Protein AF-A0A7J8UAB7-F1 (afdb_monomer)

Sequence (161 aa):
MHGFYFKCTNCFAEMTTKTDPQNKNYVVESGATRNFEPWRAEAEEVERERNRRKSQGMGDAMKSLENRTLDSKREIDILAALDEMKSRKSRHATVSVDSMLDALQRTAAEKAAMFLTLMSSLMQKPKEFVPRISDDVFIYNEDLTCLSNGLNRRKVSEESS

Radius of gyration: 46.46 Å; Cα contacts (8 Å, |Δi|>4): 61; chains: 1; bounding box: 119×45×90 Å

Solvent-accessible surface area (backbone atoms only — not comparable to full-atom values): 10270 Å² total; per-residue (Å²): 128,57,75,49,80,48,63,42,93,86,79,63,48,64,26,34,36,33,51,37,83,89,75,76,41,76,46,72,79,40,76,68,79,81,82,88,54,71,70,57,58,50,51,52,50,51,52,52,53,51,50,52,56,50,57,78,30,66,88,37,73,64,58,47,51,50,52,52,52,53,51,52,48,53,53,50,53,51,51,52,52,51,49,50,53,49,52,52,50,58,70,46,67,84,56,52,73,67,59,55,50,51,53,52,52,50,55,51,52,51,52,51,52,52,50,52,53,51,53,56,58,64,67,66,58,77,75,81,81,77,78,81,82,78,94,82,73,85,88,79,81,93,78,95,82,85,79,85,87,80,91,77,89,80,80,90,79,82,87,85,135

Nearest PDB structures (foldseek):
  6j6q-assembly1_F  TM=4.223E-01  e=1.397E-02  Saccharomyces cerevisiae S288C

Secondary structure (DSSP, 8-state):
--EEEEE-TTT--EEEEEEETTTTEEEEEES--PPP-HHHHHHHHHHHHHHHHHHHTTT-HHHHHHHHHHHHHHHHHHHHHHHHHHHHHHHGGGS-HHHHHHHHHHHHHHHHHHHHHHHHHHHTSPP---PPPPS--------------------------

Mean predicted aligned error: 17.26 Å

Foldseek 3Di:
DDKDWDADPPPRDIWIWDQDPVVRDIDTDDDDDDDDDVVVVVVVVVVVVVVVQVVVCVPPPVSVVVVVVVVVVVVVVVVVVVVVVVVVCVVCVVPDPVNVVVVVVVVVVVVVVVVVVVVVVVVPPDDP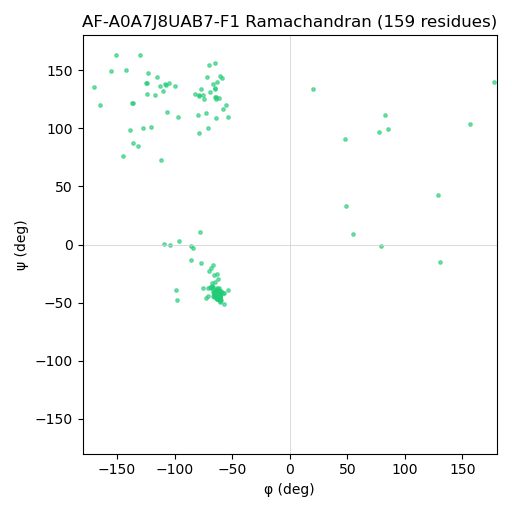DDDDDDPDDDDDDDDDDDDDDDDDDDDDDDDDD

Structure (mmCIF, N/CA/C/O backbone):
data_AF-A0A7J8UAB7-F1
#
_entry.id   AF-A0A7J8UAB7-F1
#
loop_
_atom_site.group_PDB
_atom_site.id
_atom_site.type_symbol
_atom_site.label_atom_id
_atom_site.label_alt_id
_atom_site.label_comp_id
_atom_site.label_asym_id
_atom_site.label_entity_id
_atom_site.label_seq_id
_atom_site.pdbx_PDB_ins_code
_atom_site.Cartn_x
_atom_site.Cartn_y
_atom_site.Cartn_z
_atom_site.occupancy
_atom_site.B_iso_or_equiv
_atom_site.auth_seq_id
_atom_site.auth_comp_id
_atom_site.auth_asym_id
_atom_site.auth_atom_id
_atom_site.pdbx_PDB_model_num
ATOM 1 N N . MET A 1 1 ? -23.526 -0.591 30.036 1.00 74.88 1 MET A N 1
ATOM 2 C CA . MET A 1 1 ? -23.217 -1.602 29.001 1.00 74.88 1 MET A CA 1
ATOM 3 C C . MET A 1 1 ? -24.535 -2.256 28.633 1.00 74.88 1 MET A C 1
ATOM 5 O O . MET A 1 1 ? -25.230 -2.683 29.544 1.00 74.88 1 MET A O 1
ATOM 9 N N . HIS A 1 2 ? -24.924 -2.235 27.360 1.00 86.12 2 HIS A N 1
ATOM 10 C CA . HIS A 1 2 ? -26.225 -2.744 26.912 1.00 86.12 2 HIS A CA 1
ATOM 11 C C . HIS A 1 2 ? -26.031 -4.065 26.164 1.00 86.12 2 HIS A C 1
ATOM 13 O O . HIS A 1 2 ? -25.076 -4.194 25.393 1.00 86.12 2 HIS A O 1
ATOM 19 N N . GLY A 1 3 ? -26.902 -5.036 26.446 1.00 90.50 3 GLY A N 1
ATOM 20 C CA . GLY A 1 3 ? -26.927 -6.349 25.805 1.00 90.50 3 GLY A CA 1
ATOM 21 C C . GLY A 1 3 ? -28.128 -6.477 24.874 1.00 90.50 3 GLY A C 1
ATOM 22 O O . GLY A 1 3 ? -29.223 -6.035 25.221 1.00 90.50 3 GLY A O 1
ATOM 23 N N . PHE A 1 4 ? -27.911 -7.070 23.707 1.00 92.69 4 PHE A N 1
ATOM 24 C CA . PHE A 1 4 ? -28.935 -7.360 22.712 1.00 92.69 4 PHE A CA 1
ATOM 25 C C . PHE A 1 4 ? -29.108 -8.866 22.592 1.00 92.69 4 PHE A C 1
ATOM 27 O O . PHE A 1 4 ? -28.124 -9.602 22.513 1.00 92.69 4 PHE A O 1
ATOM 34 N N . TYR A 1 5 ? -30.366 -9.292 22.537 1.00 93.88 5 TYR A N 1
ATOM 35 C CA . TYR A 1 5 ? -30.764 -10.687 22.409 1.00 93.88 5 TYR A CA 1
ATOM 36 C C . TYR A 1 5 ? -31.504 -10.867 21.093 1.00 93.88 5 TYR A C 1
ATOM 38 O O . TYR A 1 5 ? -32.423 -10.109 20.771 1.00 93.88 5 TYR A O 1
ATOM 46 N N . PHE A 1 6 ? -31.082 -11.850 20.312 1.00 92.94 6 PHE A N 1
ATOM 47 C CA . PHE A 1 6 ? -31.671 -12.162 19.020 1.00 92.94 6 PHE A CA 1
ATOM 48 C C . PHE A 1 6 ? -31.690 -13.676 18.830 1.00 92.94 6 PHE A C 1
ATOM 50 O O . PHE A 1 6 ? -30.877 -14.403 19.393 1.00 92.94 6 PHE A O 1
ATOM 57 N N . LYS A 1 7 ? -32.672 -14.170 18.074 1.00 95.06 7 LYS A N 1
ATOM 58 C CA . LYS A 1 7 ? -32.839 -15.604 17.814 1.00 95.06 7 LYS A CA 1
ATOM 59 C C . LYS A 1 7 ? -32.379 -15.927 16.402 1.00 95.06 7 LYS A C 1
ATOM 61 O O . LYS A 1 7 ? -32.669 -15.177 15.470 1.00 95.06 7 LYS A O 1
ATOM 66 N N . CYS A 1 8 ? -31.686 -17.050 16.233 1.00 94.31 8 CYS A N 1
ATOM 67 C CA . CYS A 1 8 ? -31.344 -17.553 14.907 1.00 94.31 8 CYS A CA 1
ATOM 68 C C . CYS A 1 8 ? -32.619 -17.937 14.148 1.00 94.31 8 CYS A C 1
ATOM 70 O O . CYS A 1 8 ? -33.466 -18.648 14.684 1.00 94.31 8 CYS A O 1
ATOM 72 N N . THR A 1 9 ? -32.732 -17.535 12.885 1.00 95.00 9 THR A N 1
ATOM 73 C CA . THR A 1 9 ? -33.873 -17.895 12.030 1.00 95.00 9 THR A CA 1
ATOM 74 C C . THR A 1 9 ? -33.916 -19.381 11.670 1.00 95.00 9 THR A C 1
ATOM 76 O O . THR A 1 9 ? -34.978 -19.874 11.310 1.00 95.00 9 THR A O 1
ATOM 79 N N . ASN A 1 10 ? -32.789 -20.096 11.773 1.00 95.06 10 ASN A N 1
ATOM 80 C CA . ASN A 1 10 ? -32.681 -21.501 11.371 1.00 95.06 10 ASN A CA 1
ATOM 81 C C . ASN A 1 10 ? -32.811 -22.482 12.549 1.00 95.06 10 ASN A C 1
ATOM 83 O O . ASN A 1 10 ? -33.556 -23.450 12.470 1.00 95.06 10 ASN A O 1
ATOM 87 N N . CYS A 1 11 ? -32.093 -22.242 13.653 1.00 93.69 11 CYS A N 1
ATOM 88 C CA . CYS A 1 11 ? -32.069 -23.151 14.809 1.00 93.69 11 CYS A CA 1
ATOM 89 C C . CYS A 1 11 ? -32.786 -22.612 16.055 1.00 93.69 11 CYS A C 1
ATOM 91 O O . CYS A 1 11 ? -32.781 -23.283 17.083 1.00 93.69 11 CYS A O 1
ATOM 93 N N . PHE A 1 12 ? -33.363 -21.403 15.999 1.00 92.25 12 PHE A N 1
ATOM 94 C CA . PHE A 1 12 ? -34.023 -20.715 17.123 1.00 92.25 12 PHE A CA 1
ATOM 95 C C . PHE A 1 12 ? -33.171 -20.535 18.389 1.00 92.25 12 PHE A C 1
ATOM 97 O O . PHE A 1 12 ? -33.684 -20.081 19.413 1.00 92.25 12 PHE A O 1
ATOM 104 N N . ALA A 1 13 ? -31.871 -20.830 18.314 1.00 94.69 13 ALA A N 1
ATOM 105 C CA . ALA A 1 13 ? -30.929 -20.582 19.388 1.00 94.69 13 ALA A CA 1
ATOM 106 C C . ALA A 1 13 ? -30.827 -19.079 19.663 1.00 94.69 13 ALA A C 1
ATOM 108 O O . ALA A 1 13 ? -30.831 -18.258 18.737 1.00 94.69 13 ALA A O 1
ATOM 109 N N . GLU A 1 14 ? -30.742 -18.734 20.943 1.00 94.06 14 GLU A N 1
ATOM 110 C CA . GLU A 1 14 ? -30.496 -17.371 21.385 1.00 94.06 14 GLU A CA 1
ATOM 111 C C . GLU A 1 14 ? -29.020 -17.025 21.201 1.00 94.06 14 GLU A C 1
ATOM 113 O O . GLU A 1 14 ? -28.124 -17.802 21.542 1.00 94.06 14 GLU A O 1
ATOM 118 N N . MET A 1 15 ? -28.778 -15.849 20.640 1.00 94.31 15 MET A N 1
ATOM 119 C CA . MET A 1 15 ? -27.457 -15.263 20.521 1.00 94.31 15 MET A CA 1
ATOM 120 C C . MET A 1 15 ? -27.461 -13.872 21.147 1.00 94.31 15 MET A C 1
ATOM 122 O O . MET A 1 15 ? -28.417 -13.102 21.005 1.00 94.31 15 MET A O 1
ATOM 126 N N . THR A 1 16 ? -26.375 -13.581 21.859 1.00 94.56 16 THR A N 1
ATOM 127 C CA . THR A 1 16 ? -26.258 -12.400 22.715 1.00 94.56 16 THR A CA 1
ATOM 128 C C . THR A 1 16 ? -25.038 -11.594 22.310 1.00 94.56 16 THR A C 1
ATOM 130 O O . THR A 1 16 ? -23.930 -12.132 22.206 1.00 94.56 16 THR A O 1
ATOM 133 N N . THR A 1 17 ? -25.223 -10.292 22.103 1.00 94.06 17 THR A N 1
ATOM 134 C CA . THR A 1 17 ? -24.126 -9.341 21.879 1.00 94.06 17 THR A CA 1
ATOM 135 C C . THR A 1 17 ? -24.163 -8.220 22.898 1.00 94.06 17 THR A C 1
ATOM 137 O O . THR A 1 17 ? -25.227 -7.793 23.341 1.00 94.06 17 THR A O 1
ATOM 140 N N . LYS A 1 18 ? -22.989 -7.704 23.256 1.00 94.50 18 LYS A N 1
ATOM 141 C CA . LYS A 1 18 ? -22.842 -6.508 24.086 1.00 94.50 18 LYS A CA 1
ATOM 142 C C . LYS A 1 18 ? -22.178 -5.387 23.306 1.00 94.50 18 LYS A C 1
ATOM 144 O O . LYS A 1 18 ? -21.277 -5.625 22.504 1.00 94.50 18 LYS A O 1
ATOM 149 N N . THR A 1 19 ? -22.599 -4.153 23.563 1.00 94.06 19 THR A N 1
ATOM 150 C CA . THR A 1 19 ? -21.899 -2.966 23.057 1.00 94.06 19 THR A CA 1
ATOM 151 C C . THR A 1 19 ? -20.669 -2.674 23.908 1.00 94.06 19 THR A C 1
ATOM 153 O O . THR A 1 19 ? -20.785 -2.522 25.128 1.00 94.06 19 THR A O 1
ATOM 156 N N . ASP A 1 20 ? -19.520 -2.525 23.257 1.00 90.88 20 ASP A N 1
ATOM 157 C CA . ASP A 1 20 ? -18.289 -2.014 23.851 1.00 90.88 20 ASP A CA 1
ATOM 158 C C . ASP A 1 20 ? -18.134 -0.508 23.536 1.00 90.88 20 ASP A C 1
ATOM 160 O O . ASP A 1 20 ? -17.884 -0.141 22.381 1.00 90.88 20 ASP A O 1
ATOM 164 N N . PRO A 1 21 ? -18.278 0.387 24.537 1.00 90.94 21 PRO A N 1
ATOM 165 C CA . PRO A 1 21 ? -18.135 1.827 24.337 1.00 90.94 21 PRO A CA 1
ATOM 166 C C . PRO A 1 21 ? -16.692 2.264 24.047 1.00 90.94 21 PRO A C 1
ATOM 168 O O . PRO A 1 21 ? -16.508 3.321 23.447 1.00 90.94 21 PRO A O 1
ATOM 171 N N . GLN A 1 22 ? -15.678 1.482 24.438 1.00 89.25 22 GLN A N 1
ATOM 172 C CA . GLN A 1 22 ? -14.270 1.818 24.193 1.00 89.25 22 GLN A CA 1
ATOM 173 C C . GLN A 1 22 ? -13.914 1.632 22.717 1.00 89.25 22 GLN A C 1
ATOM 175 O O . GLN A 1 22 ? -13.321 2.510 22.095 1.00 89.25 22 GLN A O 1
ATOM 180 N N . ASN A 1 23 ? -14.332 0.506 22.138 1.00 84.31 23 ASN A N 1
ATOM 181 C CA . ASN A 1 23 ? -14.001 0.139 20.762 1.00 84.31 23 ASN A CA 1
ATOM 182 C C . ASN A 1 23 ? -15.104 0.514 19.748 1.00 84.31 23 ASN A C 1
ATOM 184 O O . ASN A 1 23 ? -14.999 0.184 18.570 1.00 84.31 23 ASN A O 1
ATOM 188 N N . LYS A 1 24 ? -16.190 1.171 20.192 1.00 88.88 24 LYS A N 1
ATOM 189 C CA . LYS A 1 24 ? -17.371 1.510 19.364 1.00 88.88 24 LYS A CA 1
ATOM 190 C C . LYS A 1 24 ? -17.891 0.309 18.552 1.00 88.88 24 LYS A C 1
ATOM 192 O O . LYS A 1 24 ? -18.360 0.463 17.428 1.00 88.88 24 LYS A O 1
ATOM 197 N N . ASN A 1 25 ? -17.772 -0.891 19.117 1.00 89.31 25 ASN A N 1
ATOM 198 C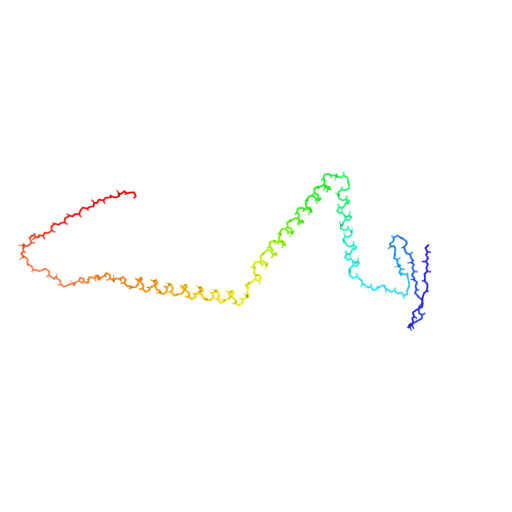 CA . ASN A 1 25 ? -18.013 -2.166 18.445 1.00 89.31 25 ASN A CA 1
ATOM 199 C C . ASN A 1 25 ? -18.947 -3.047 19.284 1.00 89.31 25 ASN A C 1
ATOM 201 O O . ASN A 1 25 ? -19.128 -2.822 20.479 1.00 89.31 25 ASN A O 1
ATOM 205 N N . TYR A 1 26 ? -19.531 -4.070 18.658 1.00 91.00 26 TYR A N 1
ATOM 206 C CA . TYR A 1 26 ? -20.283 -5.111 19.359 1.00 91.00 26 TYR A CA 1
ATOM 207 C C . TYR A 1 26 ? -19.419 -6.358 19.542 1.00 91.00 26 TYR A C 1
ATOM 209 O O . TYR A 1 26 ? -18.728 -6.791 18.614 1.00 91.00 26 TYR A O 1
ATOM 217 N N . VAL A 1 27 ? -19.481 -6.940 20.735 1.00 91.38 27 VAL A N 1
ATOM 218 C CA . VAL A 1 27 ? -18.805 -8.187 21.095 1.00 91.38 27 VAL A CA 1
ATOM 219 C C . VAL A 1 27 ? -19.862 -9.268 21.277 1.00 91.38 27 VAL A C 1
ATOM 221 O O . VAL A 1 27 ? -20.882 -9.043 21.927 1.00 91.38 27 VAL A O 1
ATOM 224 N N . VAL A 1 28 ? -19.641 -10.429 20.665 1.00 92.44 28 VAL A N 1
ATOM 225 C CA . VAL A 1 28 ? -20.527 -11.592 20.793 1.00 92.44 28 VAL A CA 1
ATOM 226 C C . VAL A 1 28 ? -20.182 -12.336 22.080 1.00 92.44 28 VAL A C 1
ATOM 228 O O . VAL A 1 28 ? -19.015 -12.642 22.304 1.00 92.44 28 VAL A O 1
ATOM 231 N N . GLU A 1 29 ? -21.185 -12.633 22.906 1.00 91.31 29 GLU A N 1
ATOM 232 C CA . GLU A 1 29 ? -21.003 -13.394 24.150 1.00 91.31 29 GLU A CA 1
ATOM 233 C C . GLU A 1 29 ? -21.366 -14.867 24.003 1.00 91.31 29 GLU A C 1
ATOM 235 O O . GLU A 1 29 ? -20.724 -15.731 24.595 1.00 91.31 29 GLU A O 1
ATOM 240 N N . SER A 1 30 ? -22.437 -15.173 23.267 1.00 90.94 30 SER A N 1
ATOM 241 C CA . SER A 1 30 ? -22.985 -16.529 23.179 1.00 90.94 30 SER A CA 1
ATOM 242 C C . SER A 1 30 ? -23.755 -16.738 21.878 1.00 90.94 30 SER A C 1
ATOM 244 O O . SER A 1 30 ? -24.344 -15.800 21.342 1.00 90.94 30 SER A O 1
ATOM 246 N N . GLY A 1 31 ? -23.752 -17.977 21.379 1.00 90.50 31 GLY A N 1
ATOM 247 C CA . GLY A 1 31 ? -24.639 -18.432 20.300 1.00 90.50 31 GLY A CA 1
ATOM 248 C C . GLY A 1 31 ? -24.237 -18.045 18.872 1.00 90.50 31 GLY A C 1
ATOM 249 O O . GLY A 1 31 ? -24.917 -18.448 17.933 1.00 90.50 31 GLY A O 1
ATOM 250 N N . ALA A 1 32 ? -23.143 -17.301 18.679 1.00 90.88 32 ALA A N 1
ATOM 251 C CA . ALA A 1 32 ? -22.638 -16.954 17.353 1.00 90.88 32 ALA A CA 1
ATOM 252 C C . ALA A 1 32 ? -21.114 -16.759 17.340 1.00 90.88 32 ALA A C 1
ATOM 254 O O . ALA A 1 32 ? -20.475 -16.539 18.369 1.00 90.88 32 ALA A O 1
ATOM 255 N N . THR A 1 33 ? -20.531 -16.796 16.145 1.00 91.75 33 THR A N 1
ATOM 256 C CA . THR A 1 33 ? -19.138 -16.415 15.896 1.00 91.75 33 THR A CA 1
ATOM 257 C C . THR A 1 33 ? -19.126 -15.330 14.832 1.00 91.75 33 THR A C 1
ATOM 259 O O . THR A 1 33 ? -19.895 -15.381 13.872 1.00 91.75 33 THR A O 1
ATOM 262 N N . ARG A 1 34 ? -18.277 -14.316 15.006 1.00 89.94 34 ARG A N 1
ATOM 263 C CA . ARG A 1 34 ? -18.124 -13.258 14.005 1.00 89.94 34 ARG A CA 1
ATOM 264 C C . ARG A 1 34 ? -17.382 -13.807 12.788 1.00 89.94 34 ARG A C 1
ATOM 266 O O . ARG A 1 34 ? -16.453 -14.594 12.946 1.00 89.94 34 ARG A O 1
ATOM 273 N N . ASN A 1 35 ? -17.744 -13.345 11.595 1.00 90.94 35 ASN A N 1
ATOM 274 C CA . ASN A 1 35 ? -16.960 -13.643 10.403 1.00 90.94 35 ASN A CA 1
ATOM 275 C C . ASN A 1 35 ? -15.512 -13.136 10.562 1.00 90.94 35 ASN A C 1
ATOM 277 O O . ASN A 1 35 ? -15.282 -12.075 11.159 1.00 90.94 35 ASN A O 1
ATOM 281 N N . PHE A 1 36 ? -14.550 -13.896 10.037 1.00 87.75 36 PHE A N 1
ATOM 282 C CA . PHE A 1 36 ? -13.152 -13.483 10.029 1.00 87.75 36 PHE A CA 1
ATOM 283 C C . PHE A 1 36 ? -12.936 -12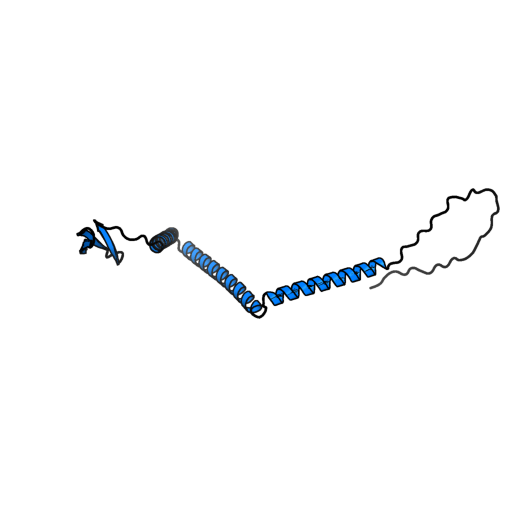.412 8.959 1.00 87.75 36 PHE A C 1
ATOM 285 O O . PHE A 1 36 ? -13.309 -12.579 7.801 1.00 87.75 36 PHE A O 1
ATOM 292 N N . GLU A 1 37 ? -12.326 -11.305 9.369 1.00 87.31 37 GLU A N 1
ATOM 293 C CA . GLU A 1 37 ? -12.059 -10.145 8.527 1.00 87.31 37 GLU A CA 1
ATOM 294 C C . GLU A 1 37 ? -10.544 -9.907 8.497 1.00 87.31 37 GLU A C 1
ATOM 296 O O . GLU A 1 37 ? -10.009 -9.358 9.467 1.00 87.31 37 GLU A O 1
ATOM 301 N N . PRO A 1 38 ? -9.841 -10.310 7.421 1.00 90.50 38 PRO A N 1
ATOM 302 C CA . PRO A 1 38 ? -8.382 -10.206 7.341 1.00 90.50 38 PRO A CA 1
ATOM 303 C C . PRO A 1 38 ? -7.850 -8.793 7.622 1.00 90.50 38 PRO A C 1
ATOM 305 O O . PRO A 1 38 ? -6.886 -8.629 8.365 1.00 90.50 38 PRO A O 1
ATOM 308 N N . TRP A 1 39 ? -8.544 -7.761 7.132 1.00 86.81 39 TRP A N 1
ATOM 309 C CA . TRP A 1 39 ? -8.177 -6.355 7.340 1.00 86.81 39 TRP A CA 1
ATOM 310 C C . TRP A 1 39 ? -8.220 -5.917 8.810 1.00 86.81 39 TRP A C 1
ATOM 312 O O . TRP A 1 39 ? -7.523 -4.979 9.189 1.00 86.81 39 TRP A O 1
ATOM 322 N N . ARG A 1 40 ? -9.021 -6.571 9.668 1.00 85.12 40 ARG A N 1
ATOM 323 C CA . ARG A 1 40 ? -9.038 -6.258 11.106 1.00 85.12 40 ARG A CA 1
ATOM 324 C C . ARG A 1 40 ? -7.821 -6.814 11.830 1.00 85.12 40 ARG A C 1
ATOM 326 O O . ARG A 1 40 ? -7.309 -6.138 12.717 1.00 85.12 40 ARG A O 1
ATOM 333 N N . ALA A 1 41 ? -7.368 -8.006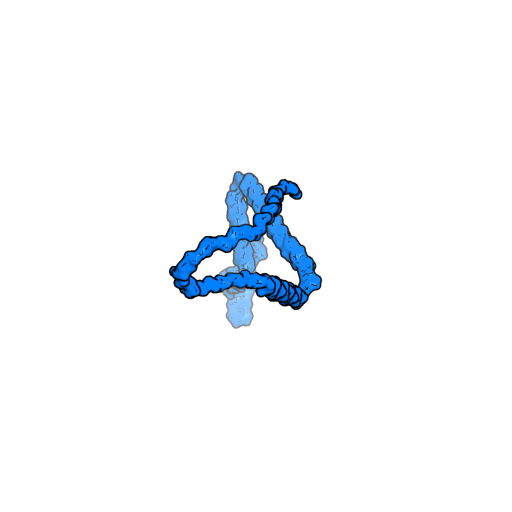 11.448 1.00 84.88 41 ALA A N 1
ATOM 334 C CA . ALA A 1 41 ? -6.139 -8.580 11.985 1.00 84.88 41 ALA A CA 1
ATOM 335 C C . ALA A 1 41 ? -4.922 -7.734 11.577 1.00 84.88 41 ALA A C 1
ATOM 337 O O . ALA A 1 41 ? -4.099 -7.395 12.425 1.00 84.88 41 ALA A O 1
ATOM 338 N N . GLU A 1 42 ? -4.869 -7.314 10.309 1.00 86.94 42 GLU A N 1
ATOM 339 C CA . GLU A 1 42 ? -3.820 -6.429 9.792 1.00 86.94 42 GLU A CA 1
ATOM 340 C C . GLU A 1 42 ? -3.814 -5.067 10.507 1.00 86.94 42 GLU A C 1
ATOM 342 O O . GLU A 1 42 ? -2.772 -4.612 10.973 1.00 86.94 42 GLU A O 1
ATOM 347 N N . ALA A 1 43 ? -4.981 -4.436 10.681 1.00 86.38 43 ALA A N 1
ATOM 348 C CA . ALA A 1 43 ? -5.082 -3.162 11.394 1.00 86.38 43 ALA A CA 1
ATOM 349 C C . ALA A 1 43 ? -4.621 -3.262 12.861 1.00 86.38 43 ALA A C 1
ATOM 351 O O . ALA A 1 43 ? -3.959 -2.352 13.365 1.00 86.38 43 ALA A O 1
ATOM 352 N N . GLU A 1 44 ? -4.946 -4.362 13.547 1.00 86.06 44 GLU A N 1
ATOM 353 C CA . GLU A 1 44 ? -4.502 -4.595 14.924 1.00 86.06 44 GLU A CA 1
ATOM 354 C C . GLU A 1 44 ? -2.980 -4.782 15.005 1.00 86.06 44 GLU A C 1
ATOM 356 O O . GLU A 1 44 ? -2.334 -4.246 15.908 1.00 86.06 44 GLU A O 1
ATOM 361 N N . GLU A 1 45 ? -2.386 -5.501 14.051 1.00 86.38 45 GLU A N 1
ATOM 362 C CA . GLU A 1 45 ? -0.937 -5.686 13.974 1.00 86.38 45 GLU A CA 1
ATOM 363 C C . GLU A 1 45 ? -0.200 -4.374 13.685 1.00 86.38 45 GLU A C 1
ATOM 365 O O . GLU A 1 45 ? 0.766 -4.046 14.381 1.00 86.38 45 GLU A O 1
ATOM 370 N N . VAL A 1 46 ? -0.698 -3.581 12.733 1.00 87.94 46 VAL A N 1
ATOM 371 C CA . VAL A 1 46 ? -0.147 -2.259 12.405 1.00 87.94 46 VAL A CA 1
ATOM 372 C C . VAL A 1 46 ? -0.203 -1.325 13.613 1.00 87.94 46 VAL A C 1
ATOM 374 O O . VAL A 1 46 ? 0.790 -0.661 13.922 1.00 87.94 46 VAL A O 1
ATOM 377 N N . GLU A 1 47 ? -1.324 -1.279 14.335 1.00 87.12 47 GLU A N 1
ATOM 378 C CA . GLU A 1 47 ? -1.445 -0.424 15.520 1.00 87.12 47 GLU A CA 1
ATOM 379 C C . GLU A 1 47 ? -0.556 -0.919 16.672 1.00 87.12 47 GLU A C 1
ATOM 381 O O . GLU A 1 47 ? 0.073 -0.110 17.363 1.00 87.12 47 GLU A O 1
ATOM 386 N N . ARG A 1 48 ? -0.421 -2.240 16.849 1.00 87.56 48 ARG A N 1
ATOM 387 C CA . ARG A 1 48 ? 0.491 -2.837 17.838 1.00 87.56 48 ARG A CA 1
ATOM 388 C C . ARG A 1 48 ? 1.945 -2.471 17.547 1.00 87.56 48 ARG A C 1
ATOM 390 O O . ARG A 1 48 ? 2.663 -2.032 18.448 1.00 87.56 48 ARG A O 1
ATOM 397 N N . GLU A 1 49 ? 2.368 -2.590 16.293 1.00 85.81 49 GLU A N 1
ATOM 398 C CA . GLU A 1 49 ? 3.711 -2.224 15.843 1.00 85.81 49 GLU A CA 1
ATOM 399 C C . GLU A 1 49 ? 3.959 -0.714 15.980 1.00 85.81 49 GLU A C 1
ATOM 401 O O . GLU A 1 49 ? 5.005 -0.283 16.477 1.00 85.81 49 GLU A O 1
ATOM 406 N N . ARG A 1 50 ? 2.967 0.109 15.627 1.00 85.19 50 ARG A N 1
ATOM 407 C CA . ARG A 1 50 ? 3.024 1.563 15.805 1.00 85.19 50 ARG A CA 1
ATOM 408 C C . ARG A 1 50 ? 3.175 1.944 17.276 1.00 85.19 50 ARG A C 1
ATOM 410 O O . ARG A 1 50 ? 4.000 2.801 17.599 1.00 85.19 50 ARG A O 1
ATOM 417 N N . ASN A 1 51 ? 2.420 1.313 18.170 1.00 85.81 51 ASN A N 1
ATOM 418 C CA . ASN A 1 51 ? 2.517 1.564 19.607 1.00 85.81 51 ASN A CA 1
ATOM 419 C C . ASN A 1 51 ? 3.845 1.086 20.191 1.00 85.81 51 ASN A C 1
ATOM 421 O O . ASN A 1 51 ? 4.412 1.793 21.022 1.00 85.81 51 ASN A O 1
ATOM 425 N N . ARG A 1 52 ? 4.400 -0.030 19.703 1.00 83.94 52 ARG A N 1
ATOM 426 C CA . ARG A 1 52 ? 5.753 -0.481 20.063 1.00 83.94 52 ARG A CA 1
ATOM 427 C C . ARG A 1 52 ? 6.821 0.536 19.655 1.00 83.94 52 ARG A C 1
ATOM 429 O O . ARG A 1 52 ? 7.710 0.838 20.446 1.00 83.94 52 ARG A O 1
ATOM 436 N N . ARG A 1 53 ? 6.736 1.104 18.447 1.00 79.44 53 ARG A N 1
ATOM 437 C CA . ARG A 1 53 ? 7.668 2.161 18.005 1.00 79.44 53 ARG A CA 1
ATOM 438 C C . ARG A 1 53 ? 7.532 3.429 18.841 1.00 79.44 53 ARG A C 1
ATOM 440 O O . ARG A 1 53 ? 8.540 3.997 19.254 1.00 79.44 53 ARG A O 1
ATOM 447 N N . LYS A 1 54 ? 6.295 3.849 19.127 1.00 78.19 54 LYS A N 1
ATOM 448 C CA . LYS A 1 54 ? 6.019 5.014 19.981 1.00 78.19 54 LYS A CA 1
ATOM 449 C C . LYS A 1 54 ? 6.553 4.813 21.399 1.00 78.19 54 LYS A C 1
ATOM 451 O O . LYS A 1 54 ? 7.217 5.708 21.905 1.00 78.19 54 LYS A O 1
ATOM 456 N N . SER A 1 55 ? 6.319 3.653 22.020 1.00 79.00 55 SER A N 1
ATOM 457 C CA . SER A 1 55 ? 6.776 3.372 23.387 1.00 79.00 55 SER A CA 1
ATOM 458 C C . SER A 1 55 ? 8.301 3.299 23.492 1.00 79.00 55 SER A C 1
ATOM 460 O O . SER A 1 55 ? 8.867 3.821 24.445 1.00 79.00 55 SER A O 1
ATOM 462 N N . GLN A 1 56 ? 8.984 2.753 22.480 1.00 71.88 56 GLN A N 1
ATOM 463 C CA . GLN A 1 56 ? 10.452 2.731 22.411 1.00 71.88 56 GLN A CA 1
ATOM 464 C C . GLN A 1 56 ? 11.097 4.116 22.241 1.00 71.88 56 GLN A C 1
ATOM 466 O O . GLN A 1 56 ? 12.308 4.242 22.445 1.00 71.88 56 GLN A O 1
ATOM 471 N N . GLY A 1 57 ? 10.328 5.123 21.821 1.00 64.31 57 GLY A N 1
ATOM 472 C CA . GLY A 1 57 ? 10.738 6.530 21.775 1.00 64.31 57 GLY A CA 1
ATOM 473 C C . GLY A 1 57 ? 10.146 7.373 22.908 1.00 64.31 57 GLY A C 1
ATOM 474 O O . GLY A 1 57 ? 10.405 8.573 22.976 1.00 64.31 57 GLY A O 1
ATOM 475 N N . MET A 1 58 ? 9.340 6.777 23.791 1.00 63.03 58 MET A N 1
ATOM 476 C CA . MET A 1 58 ? 8.655 7.497 24.858 1.00 63.03 58 MET A CA 1
ATOM 477 C C . MET A 1 58 ? 9.649 7.759 25.990 1.00 63.03 58 MET A C 1
ATOM 479 O O . MET A 1 58 ? 9.926 6.888 26.806 1.00 63.03 58 MET A O 1
ATOM 483 N N . GLY A 1 59 ? 10.236 8.955 25.975 1.00 70.06 59 GLY A N 1
ATOM 484 C CA . GLY A 1 59 ? 11.266 9.388 26.924 1.00 70.06 59 GLY A CA 1
ATOM 485 C C . GLY A 1 59 ? 12.503 9.999 26.265 1.00 70.06 59 GLY A C 1
ATOM 486 O O . GLY A 1 59 ? 13.250 10.695 26.942 1.00 70.06 59 GLY A O 1
ATOM 487 N N . ASP A 1 60 ? 12.686 9.811 24.953 1.00 80.38 60 ASP A N 1
ATOM 488 C CA . ASP A 1 60 ? 13.813 10.372 24.202 1.00 80.38 60 ASP A CA 1
ATOM 489 C C . ASP A 1 60 ? 13.316 11.155 22.976 1.00 80.38 60 ASP A C 1
ATOM 491 O O . ASP A 1 60 ? 12.958 10.603 21.929 1.00 80.38 60 ASP A O 1
ATOM 495 N N . ALA A 1 61 ? 13.281 12.480 23.125 1.00 84.75 61 ALA A N 1
ATOM 496 C CA . ALA A 1 61 ? 12.856 13.399 22.076 1.00 84.75 61 ALA A CA 1
ATOM 497 C C . ALA A 1 61 ? 13.767 13.349 20.835 1.00 84.75 61 ALA A C 1
ATOM 499 O O . ALA A 1 61 ? 13.279 13.560 19.722 1.00 84.75 61 ALA A O 1
ATOM 500 N N . MET A 1 62 ? 15.058 13.031 21.001 1.00 88.75 62 MET A N 1
ATOM 501 C CA . MET A 1 62 ? 16.018 12.963 19.895 1.00 88.75 62 MET A CA 1
ATOM 502 C C . MET A 1 62 ? 15.739 11.746 19.011 1.00 88.75 62 MET A C 1
ATOM 504 O O . MET A 1 62 ? 15.647 11.877 17.792 1.00 88.75 62 MET A O 1
ATOM 508 N N . LYS A 1 63 ? 15.479 10.588 19.626 1.00 87.06 63 LYS A N 1
ATOM 509 C CA . LYS A 1 63 ? 15.119 9.353 18.913 1.00 87.06 63 LYS A CA 1
ATOM 510 C C . LYS A 1 63 ? 13.807 9.471 18.133 1.00 87.06 63 LYS A C 1
ATOM 512 O O . LYS A 1 63 ? 13.681 8.957 17.024 1.00 87.06 63 LYS A O 1
ATOM 517 N N . SER A 1 64 ? 12.811 10.162 18.694 1.00 85.69 64 SER A N 1
ATOM 518 C CA . SER A 1 64 ? 11.556 10.447 17.982 1.00 85.69 64 SER A CA 1
ATOM 519 C C . SER A 1 64 ? 11.792 11.323 16.746 1.00 85.69 64 SER A C 1
ATOM 521 O O . SER A 1 64 ? 11.235 11.060 15.677 1.00 85.69 64 SER A O 1
ATOM 523 N N . LEU A 1 65 ? 12.653 12.339 16.871 1.00 88.88 65 LEU A N 1
ATOM 524 C CA . LEU A 1 65 ? 13.018 13.214 15.761 1.00 88.88 65 LEU A CA 1
ATOM 525 C C . LEU A 1 65 ? 13.785 12.460 14.664 1.00 88.88 65 LEU A C 1
ATOM 527 O O . LEU A 1 65 ? 13.446 12.609 13.493 1.00 88.88 65 LEU A O 1
ATOM 531 N N . GLU A 1 66 ? 14.752 11.619 15.034 1.00 90.19 66 GLU A N 1
ATOM 532 C CA . GLU A 1 66 ? 15.517 10.781 14.101 1.00 90.19 66 GLU A CA 1
ATOM 533 C C . GLU A 1 66 ? 14.618 9.810 13.320 1.00 90.19 66 GLU A C 1
ATOM 535 O O . GLU A 1 66 ? 14.719 9.705 12.100 1.00 90.19 66 GLU A O 1
ATOM 540 N N . ASN A 1 67 ? 13.669 9.149 13.988 1.00 88.50 67 ASN A N 1
ATOM 541 C CA . ASN A 1 67 ? 12.722 8.270 13.298 1.00 88.50 67 ASN A CA 1
ATOM 542 C C . ASN A 1 67 ? 11.894 9.036 12.258 1.00 88.50 67 ASN A C 1
ATOM 544 O O . ASN A 1 67 ? 11.727 8.569 11.134 1.00 88.50 67 ASN A O 1
ATOM 548 N N . ARG A 1 68 ? 11.430 10.246 12.598 1.00 90.50 68 ARG A N 1
ATOM 549 C CA . ARG A 1 68 ? 10.671 11.085 11.660 1.00 90.50 68 ARG A CA 1
ATOM 550 C C . ARG A 1 68 ? 11.508 11.503 10.452 1.00 90.50 68 ARG A C 1
ATOM 552 O O . ARG A 1 68 ? 10.972 11.533 9.344 1.00 90.50 68 ARG A O 1
ATOM 559 N N . THR A 1 69 ? 12.787 11.840 10.633 1.00 94.12 69 THR A N 1
ATOM 560 C CA . THR A 1 69 ? 13.660 12.232 9.513 1.00 94.12 69 THR A CA 1
ATOM 561 C C . THR A 1 69 ? 14.012 11.040 8.629 1.00 94.12 69 THR A C 1
ATOM 563 O O . THR A 1 69 ? 14.019 11.183 7.407 1.00 94.12 69 THR A O 1
ATOM 566 N N . LEU A 1 70 ? 14.230 9.858 9.212 1.00 94.12 70 LEU A N 1
ATOM 567 C CA . LEU A 1 70 ? 14.431 8.614 8.466 1.00 94.12 70 LEU A CA 1
ATOM 568 C C . LEU A 1 70 ? 13.192 8.216 7.659 1.00 94.12 70 LEU A C 1
ATOM 570 O O . LEU A 1 70 ? 13.330 7.859 6.488 1.00 94.12 70 LEU A O 1
ATOM 574 N N . ASP A 1 71 ? 12.000 8.308 8.251 1.00 93.50 71 ASP A N 1
ATOM 575 C CA . ASP A 1 71 ? 10.740 8.033 7.554 1.00 93.50 71 ASP A CA 1
ATOM 576 C C . ASP A 1 71 ? 10.530 9.034 6.406 1.00 93.50 71 ASP A C 1
ATOM 578 O O . ASP A 1 71 ? 10.327 8.623 5.265 1.00 93.50 71 ASP A O 1
ATOM 582 N N . SER A 1 72 ? 10.732 10.332 6.664 1.00 96.56 72 SER A N 1
ATOM 583 C CA . SER A 1 72 ? 10.654 11.381 5.632 1.00 96.56 72 SER A CA 1
ATOM 584 C C . SER A 1 72 ? 11.637 11.132 4.486 1.00 96.56 72 SER A C 1
ATOM 586 O O . SER A 1 72 ? 11.293 11.297 3.320 1.00 96.56 72 SER A O 1
ATOM 588 N N . LYS A 1 73 ? 12.867 10.702 4.796 1.00 97.75 73 LYS A N 1
ATOM 589 C CA . LYS A 1 73 ? 13.873 10.373 3.782 1.00 97.75 73 LYS A CA 1
ATOM 590 C C . LYS A 1 73 ? 13.431 9.194 2.914 1.00 97.75 73 LYS A C 1
ATOM 592 O O . LYS A 1 73 ? 13.507 9.284 1.695 1.00 97.75 73 LYS A O 1
ATOM 597 N N . ARG A 1 74 ? 12.939 8.112 3.527 1.00 97.38 74 ARG A N 1
ATOM 598 C CA . ARG A 1 74 ? 12.437 6.940 2.790 1.00 97.38 74 ARG A CA 1
ATOM 599 C C . ARG A 1 74 ? 11.273 7.310 1.880 1.00 97.38 74 ARG A C 1
ATOM 601 O O . ARG A 1 74 ? 11.232 6.857 0.741 1.00 97.38 74 ARG A O 1
ATOM 608 N N . GLU A 1 75 ? 10.351 8.135 2.365 1.00 96.94 75 GLU A N 1
ATOM 609 C CA . GLU A 1 75 ? 9.230 8.629 1.564 1.00 96.94 75 GLU A CA 1
ATOM 610 C C . GLU A 1 75 ? 9.718 9.444 0.358 1.00 96.94 75 GLU A C 1
ATOM 612 O O . GLU A 1 75 ? 9.253 9.211 -0.758 1.00 96.94 75 GLU A O 1
ATOM 617 N N . ILE A 1 76 ? 10.702 10.330 0.548 1.00 97.88 76 ILE A N 1
ATOM 618 C CA . ILE A 1 76 ? 11.325 11.096 -0.543 1.00 97.88 76 ILE A CA 1
ATOM 619 C C . ILE A 1 76 ? 11.987 10.165 -1.566 1.00 97.88 76 ILE A C 1
ATOM 621 O O . ILE A 1 76 ? 11.757 10.326 -2.765 1.00 97.88 76 ILE A O 1
ATOM 625 N N . ASP A 1 77 ? 12.762 9.177 -1.115 1.00 97.94 77 ASP A N 1
ATOM 626 C CA . ASP A 1 77 ? 13.462 8.235 -1.996 1.00 97.94 77 ASP A CA 1
ATOM 627 C C . ASP A 1 77 ? 12.468 7.402 -2.831 1.00 97.94 77 ASP A C 1
ATOM 629 O O . ASP A 1 77 ? 12.656 7.211 -4.036 1.00 97.94 77 ASP A O 1
ATOM 633 N N . ILE A 1 78 ? 11.363 6.958 -2.219 1.00 98.06 78 ILE A N 1
ATOM 634 C CA . ILE A 1 78 ? 10.282 6.240 -2.912 1.00 98.06 78 ILE A CA 1
ATOM 635 C C . ILE A 1 78 ? 9.619 7.142 -3.957 1.00 98.06 78 ILE A C 1
ATOM 637 O O . ILE A 1 78 ? 9.401 6.713 -5.092 1.00 98.06 78 ILE A O 1
ATOM 641 N N . LEU A 1 79 ? 9.305 8.390 -3.602 1.00 97.56 79 LEU A N 1
ATOM 642 C CA . LEU A 1 79 ? 8.689 9.341 -4.529 1.00 97.56 79 LEU A CA 1
ATOM 643 C C . LEU A 1 79 ? 9.612 9.668 -5.707 1.00 97.56 79 LEU A C 1
ATOM 645 O O . LEU A 1 79 ? 9.143 9.709 -6.843 1.00 97.56 79 LEU A O 1
ATOM 649 N N . ALA A 1 80 ? 10.913 9.828 -5.462 1.00 98.00 80 ALA A N 1
ATOM 650 C CA . ALA A 1 80 ? 11.903 10.039 -6.513 1.00 98.00 80 ALA A CA 1
ATOM 651 C C . ALA A 1 80 ? 11.981 8.835 -7.469 1.00 98.00 80 ALA A C 1
ATOM 653 O O . ALA A 1 80 ? 11.973 9.015 -8.688 1.00 98.00 80 ALA A O 1
ATOM 654 N N . ALA A 1 81 ? 11.976 7.607 -6.939 1.00 98.06 81 ALA A N 1
ATOM 655 C CA . ALA A 1 81 ? 11.961 6.391 -7.755 1.00 98.06 81 ALA A CA 1
ATOM 656 C C . ALA A 1 81 ? 10.677 6.267 -8.597 1.00 98.06 81 ALA A C 1
ATOM 658 O O . ALA A 1 81 ? 10.721 5.889 -9.773 1.00 98.06 81 ALA A O 1
ATOM 659 N N . LEU A 1 82 ? 9.520 6.608 -8.020 1.00 97.88 82 LEU A N 1
ATOM 660 C CA . LEU A 1 82 ? 8.246 6.632 -8.742 1.00 97.88 82 LEU A CA 1
ATOM 661 C C . LEU A 1 82 ? 8.243 7.680 -9.861 1.00 97.88 82 LEU A C 1
ATOM 663 O O . LEU A 1 82 ? 7.773 7.388 -10.965 1.00 97.88 82 LEU A O 1
ATOM 667 N N . ASP A 1 83 ? 8.775 8.874 -9.602 1.00 97.56 83 ASP A N 1
ATOM 668 C CA . ASP A 1 83 ? 8.845 9.940 -10.603 1.00 97.56 83 ASP A CA 1
ATOM 669 C C . ASP A 1 83 ? 9.813 9.592 -11.740 1.00 97.56 83 ASP A C 1
ATOM 671 O O . ASP A 1 83 ? 9.499 9.799 -12.914 1.00 97.56 83 ASP A O 1
ATOM 675 N N . GLU A 1 84 ? 10.936 8.937 -11.434 1.00 96.94 84 GLU A N 1
ATOM 676 C CA . GLU A 1 84 ? 11.839 8.410 -12.455 1.00 96.94 84 GLU A CA 1
ATOM 677 C C . GLU A 1 84 ? 11.137 7.382 -13.355 1.00 96.94 84 GLU A C 1
ATOM 679 O O . GLU A 1 84 ? 11.190 7.488 -14.585 1.00 96.94 84 GLU A O 1
ATOM 684 N N . MET A 1 85 ? 10.434 6.406 -12.770 1.00 96.38 85 MET A N 1
ATOM 685 C CA . MET A 1 85 ? 9.675 5.416 -13.541 1.00 96.38 85 MET A CA 1
ATOM 686 C C . MET A 1 85 ? 8.582 6.070 -14.391 1.00 96.38 85 MET A C 1
ATOM 688 O O . MET A 1 85 ? 8.398 5.703 -15.556 1.00 96.38 85 MET A O 1
ATOM 692 N N . LYS A 1 86 ? 7.877 7.065 -13.844 1.00 96.81 86 LYS A N 1
ATOM 693 C CA . LYS A 1 86 ? 6.848 7.821 -14.566 1.00 96.81 86 LYS A CA 1
ATOM 694 C C . LYS A 1 86 ? 7.445 8.629 -15.717 1.00 96.81 86 LYS A C 1
ATOM 696 O O . LYS A 1 86 ? 6.891 8.610 -16.816 1.00 96.81 86 LYS A O 1
ATOM 701 N N . SER A 1 87 ? 8.579 9.287 -15.496 1.00 96.06 87 SER A N 1
ATOM 702 C CA . SER A 1 87 ? 9.320 10.041 -16.510 1.00 96.06 87 SER A CA 1
ATOM 703 C C . SER A 1 87 ? 9.798 9.130 -17.641 1.00 96.06 87 SER A C 1
ATOM 705 O O . SER A 1 87 ? 9.539 9.414 -18.813 1.00 96.06 87 SER A O 1
ATOM 707 N N . ARG A 1 88 ? 10.392 7.974 -17.306 1.00 92.38 88 ARG A N 1
ATOM 708 C CA . ARG A 1 88 ? 10.763 6.938 -18.284 1.00 92.38 88 ARG A CA 1
ATOM 709 C C . ARG A 1 88 ? 9.542 6.490 -19.089 1.00 92.38 88 ARG A C 1
ATOM 711 O O . ARG A 1 88 ? 9.570 6.540 -20.316 1.00 92.38 88 ARG A O 1
ATOM 718 N N . LYS A 1 89 ? 8.441 6.130 -18.422 1.00 91.25 89 LYS A N 1
ATOM 719 C CA . LYS A 1 89 ? 7.202 5.699 -19.090 1.00 91.25 89 LYS A CA 1
ATOM 720 C C . LYS A 1 89 ? 6.621 6.779 -20.008 1.00 91.25 89 LYS A C 1
ATOM 722 O O . LYS A 1 89 ? 6.183 6.456 -21.104 1.00 91.25 89 LYS A O 1
ATOM 727 N N . SER A 1 90 ? 6.645 8.042 -19.582 1.00 91.06 90 SER A N 1
ATOM 728 C CA . SER A 1 90 ? 6.189 9.185 -20.381 1.00 91.06 90 SER A CA 1
ATOM 729 C C . SER A 1 90 ? 7.016 9.347 -21.660 1.00 91.06 90 SER A C 1
ATOM 731 O O . SER A 1 90 ? 6.454 9.439 -22.749 1.00 91.06 90 SER A O 1
ATOM 733 N N . ARG A 1 91 ? 8.352 9.280 -21.560 1.00 88.81 91 ARG A N 1
ATOM 734 C CA . ARG A 1 91 ? 9.249 9.337 -22.731 1.00 88.81 91 ARG A CA 1
ATOM 735 C C . ARG A 1 91 ? 9.022 8.179 -23.703 1.00 88.81 91 ARG A C 1
ATOM 737 O O . ARG A 1 91 ? 9.091 8.379 -24.908 1.00 88.81 91 ARG A O 1
ATOM 744 N N . HIS A 1 92 ? 8.737 6.985 -23.187 1.00 87.25 92 HIS A N 1
ATOM 745 C CA . HIS A 1 92 ? 8.470 5.801 -24.004 1.00 87.25 92 HIS A CA 1
ATOM 746 C C . HIS A 1 92 ? 7.017 5.698 -24.498 1.00 87.25 92 HIS A C 1
ATOM 748 O O . HIS A 1 92 ? 6.713 4.786 -25.257 1.00 87.25 92 HIS A O 1
ATOM 754 N N . ALA A 1 93 ? 6.116 6.616 -24.128 1.00 83.56 93 ALA A N 1
ATOM 755 C CA . ALA A 1 93 ? 4.702 6.535 -24.508 1.00 83.56 93 ALA A CA 1
ATOM 756 C C . ALA A 1 93 ? 4.464 6.682 -26.021 1.00 83.56 93 ALA A C 1
ATOM 758 O O . ALA A 1 93 ? 3.476 6.172 -26.541 1.00 83.56 93 ALA A O 1
ATOM 759 N N . THR A 1 94 ? 5.359 7.372 -26.730 1.00 79.62 94 THR A N 1
ATOM 760 C CA . THR A 1 94 ? 5.266 7.583 -28.182 1.00 79.62 94 THR A CA 1
ATOM 761 C C . THR A 1 94 ? 5.870 6.444 -29.000 1.00 79.62 94 THR A C 1
ATOM 763 O O . THR A 1 94 ? 5.646 6.385 -30.208 1.00 79.62 94 THR A O 1
ATOM 766 N N . VAL A 1 95 ? 6.630 5.540 -28.374 1.00 85.06 95 VAL A N 1
ATOM 767 C CA . VAL A 1 95 ? 7.324 4.454 -29.069 1.00 85.06 95 VAL A CA 1
ATOM 768 C C . VAL A 1 95 ? 6.614 3.138 -28.771 1.00 85.06 95 VAL A C 1
ATOM 770 O O . VAL A 1 95 ? 6.595 2.668 -27.635 1.00 85.06 95 VAL A O 1
ATOM 773 N N . SER A 1 96 ? 6.023 2.527 -29.800 1.00 85.50 96 SER A N 1
ATOM 774 C CA . SER A 1 96 ? 5.430 1.195 -29.678 1.00 85.50 96 SER A CA 1
ATOM 775 C C . SER A 1 96 ? 6.512 0.124 -29.512 1.00 85.50 96 SER A C 1
ATOM 777 O O . SER A 1 96 ? 7.649 0.284 -29.962 1.00 85.50 96 SER A O 1
ATOM 779 N N . VAL A 1 97 ? 6.151 -0.997 -28.884 1.00 86.19 97 VAL A N 1
ATOM 780 C CA . VAL A 1 97 ? 7.052 -2.151 -28.722 1.00 86.19 97 VAL A CA 1
ATOM 781 C C . VAL A 1 97 ? 7.548 -2.652 -30.083 1.00 86.19 97 VAL A C 1
ATOM 783 O O . VAL A 1 97 ? 8.745 -2.875 -30.243 1.00 86.19 97 VAL A O 1
ATOM 786 N N . ASP A 1 98 ? 6.665 -2.715 -31.081 1.00 87.69 98 ASP A N 1
ATOM 787 C CA . ASP A 1 98 ? 7.009 -3.151 -32.441 1.00 87.69 98 ASP A CA 1
ATOM 788 C C . ASP A 1 98 ? 8.013 -2.214 -33.126 1.00 87.69 98 ASP A C 1
ATOM 790 O O . ASP A 1 98 ? 8.945 -2.678 -33.776 1.00 87.69 98 ASP A O 1
ATOM 794 N N . SER A 1 99 ? 7.882 -0.897 -32.923 1.00 87.75 99 SER A N 1
ATOM 795 C CA . SER A 1 99 ? 8.835 0.093 -33.447 1.00 87.75 99 SER A CA 1
ATOM 796 C C . SER A 1 99 ? 10.230 -0.080 -32.833 1.00 87.75 99 SER A C 1
ATOM 798 O O . SER A 1 99 ? 11.239 -0.007 -33.537 1.00 87.75 99 SER A O 1
ATOM 800 N N . MET A 1 100 ? 10.308 -0.389 -31.530 1.00 87.69 100 MET A N 1
ATOM 801 C CA . MET A 1 100 ? 11.587 -0.692 -30.871 1.00 87.69 100 MET A CA 1
ATOM 802 C C . MET A 1 100 ? 12.218 -1.982 -31.404 1.00 87.69 100 MET A C 1
ATOM 804 O O . MET A 1 100 ? 13.430 -2.024 -31.617 1.00 87.69 100 MET A O 1
ATOM 808 N N . LEU A 1 101 ? 11.415 -3.023 -31.639 1.00 90.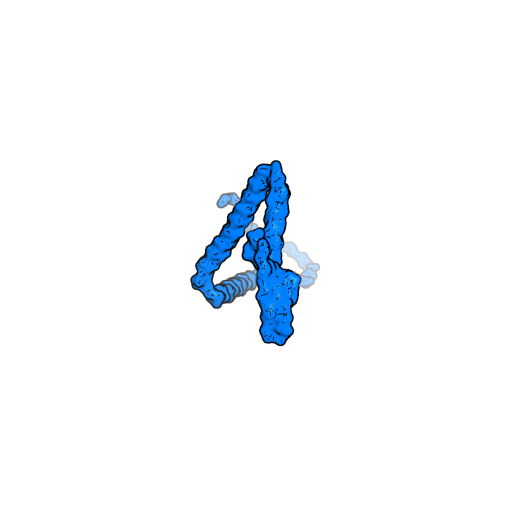94 101 LEU A N 1
ATOM 809 C CA . LEU A 1 101 ? 11.897 -4.293 -32.188 1.00 90.94 101 LEU A CA 1
ATOM 810 C C . LEU A 1 101 ? 12.431 -4.133 -33.616 1.00 90.94 101 LEU A C 1
ATOM 812 O O . LEU A 1 101 ? 13.520 -4.627 -33.911 1.00 90.94 101 LEU A O 1
ATOM 816 N N . ASP A 1 102 ? 11.718 -3.403 -34.472 1.00 92.12 102 ASP A N 1
ATOM 817 C CA . ASP A 1 102 ? 12.152 -3.124 -35.845 1.00 92.12 102 ASP A CA 1
ATOM 818 C C . ASP A 1 102 ? 13.465 -2.314 -35.861 1.00 92.12 102 ASP A C 1
ATOM 820 O O . ASP A 1 102 ? 1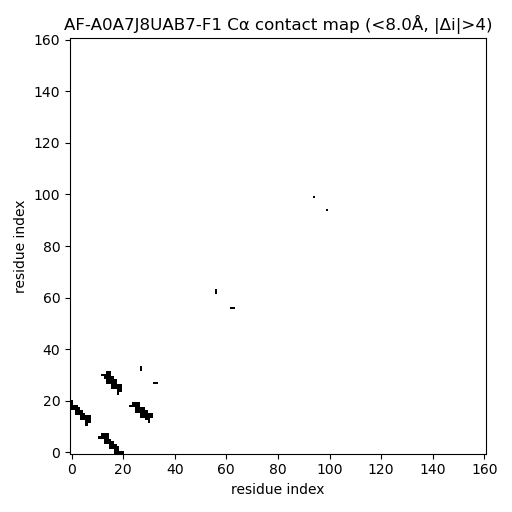4.419 -2.664 -36.557 1.00 92.12 102 ASP A O 1
ATOM 824 N N . ALA A 1 103 ? 13.598 -1.298 -34.999 1.00 91.06 103 ALA A N 1
ATOM 825 C CA . ALA A 1 103 ? 14.851 -0.550 -34.855 1.00 91.06 103 ALA A CA 1
ATOM 826 C C . ALA A 1 103 ? 16.040 -1.439 -34.425 1.00 91.06 103 ALA A C 1
ATOM 828 O O . ALA A 1 103 ? 17.153 -1.298 -34.945 1.00 91.06 103 ALA A O 1
ATOM 829 N N . LEU A 1 104 ? 15.825 -2.390 -33.510 1.00 92.12 104 LEU A N 1
ATOM 830 C CA . LEU A 1 104 ? 16.861 -3.349 -33.103 1.00 92.12 104 LEU A CA 1
ATOM 831 C C . LEU A 1 104 ? 17.256 -4.293 -34.246 1.00 92.12 104 LEU A C 1
ATOM 833 O O . LEU A 1 104 ? 18.443 -4.555 -34.444 1.00 92.12 104 LEU A O 1
ATOM 837 N N . GLN A 1 105 ? 16.289 -4.773 -35.027 1.00 94.44 105 GLN A N 1
ATOM 838 C CA . GLN A 1 105 ? 16.564 -5.629 -36.183 1.00 94.44 105 GLN A CA 1
ATOM 839 C C . GLN A 1 105 ? 17.350 -4.886 -37.270 1.00 94.44 105 GLN A C 1
ATOM 841 O O . GLN A 1 105 ? 18.338 -5.417 -37.782 1.00 94.44 105 GLN A O 1
ATOM 846 N N . ARG A 1 106 ? 16.973 -3.637 -37.571 1.00 93.19 106 ARG A N 1
ATOM 847 C CA . ARG A 1 106 ? 17.684 -2.783 -38.538 1.00 93.19 106 ARG A CA 1
ATOM 848 C C . ARG A 1 106 ? 19.127 -2.523 -38.112 1.00 93.19 106 ARG A C 1
ATOM 850 O O . ARG A 1 106 ? 20.044 -2.777 -38.886 1.00 93.19 106 ARG A O 1
ATOM 857 N N . THR A 1 107 ? 19.345 -2.123 -36.859 1.00 93.44 107 THR A N 1
ATOM 858 C CA . THR A 1 107 ? 20.704 -1.875 -36.340 1.00 93.44 107 THR A CA 1
ATOM 859 C C . THR A 1 107 ? 21.564 -3.143 -36.296 1.00 93.44 107 THR A C 1
ATOM 861 O O . THR A 1 107 ? 22.777 -3.072 -36.506 1.00 93.44 107 THR A O 1
ATOM 864 N N . ALA A 1 108 ? 20.971 -4.317 -36.055 1.00 93.75 108 ALA A N 1
ATOM 865 C CA . ALA A 1 108 ? 21.678 -5.594 -36.150 1.00 93.75 108 ALA A CA 1
ATOM 866 C C . ALA A 1 108 ? 22.088 -5.917 -37.598 1.00 93.75 108 ALA A C 1
ATOM 868 O O . ALA A 1 108 ? 23.235 -6.307 -37.835 1.00 93.75 108 ALA A O 1
ATOM 869 N N . ALA A 1 109 ? 21.188 -5.707 -38.564 1.00 93.25 109 ALA A N 1
ATOM 870 C CA . ALA A 1 109 ? 21.465 -5.911 -39.986 1.00 93.25 109 ALA A CA 1
ATOM 871 C C . ALA A 1 109 ? 22.550 -4.951 -40.511 1.00 93.25 109 ALA A C 1
ATOM 873 O O . ALA A 1 109 ? 23.476 -5.384 -41.199 1.00 93.25 109 ALA A O 1
ATOM 874 N N . GLU A 1 110 ? 22.493 -3.673 -40.128 1.00 92.62 110 GLU A N 1
ATOM 875 C CA . GLU A 1 110 ? 23.503 -2.661 -40.471 1.00 92.62 110 GLU A CA 1
ATOM 876 C C . GLU A 1 110 ? 24.891 -3.043 -39.945 1.00 92.62 110 GLU A C 1
ATOM 878 O O . GLU A 1 110 ? 25.871 -3.034 -40.694 1.00 92.62 110 GLU A O 1
ATOM 883 N N . LYS A 1 111 ? 24.984 -3.454 -38.673 1.00 93.19 111 LYS A N 1
ATOM 884 C CA . LYS A 1 111 ? 26.249 -3.911 -38.077 1.00 93.19 111 LYS A CA 1
ATOM 885 C C . LYS A 1 111 ? 26.800 -5.155 -38.774 1.00 93.19 111 LYS A C 1
ATOM 887 O O . LYS A 1 111 ? 28.007 -5.228 -38.998 1.00 93.19 111 LYS A O 1
ATOM 892 N N . ALA A 1 112 ? 25.943 -6.108 -39.144 1.00 92.00 112 ALA A N 1
ATOM 893 C CA . ALA A 1 112 ? 26.355 -7.298 -39.888 1.00 92.00 112 ALA A CA 1
ATOM 894 C C . ALA A 1 112 ? 26.901 -6.943 -41.284 1.00 92.00 112 ALA A C 1
ATOM 896 O O . ALA A 1 112 ? 27.942 -7.465 -41.689 1.00 92.00 112 ALA A O 1
ATOM 897 N N . ALA A 1 113 ? 26.258 -6.010 -41.991 1.00 90.94 113 ALA A N 1
ATOM 898 C CA . ALA A 1 113 ? 26.718 -5.528 -43.293 1.00 90.94 113 ALA A CA 1
ATOM 899 C C . ALA A 1 113 ? 28.052 -4.765 -43.198 1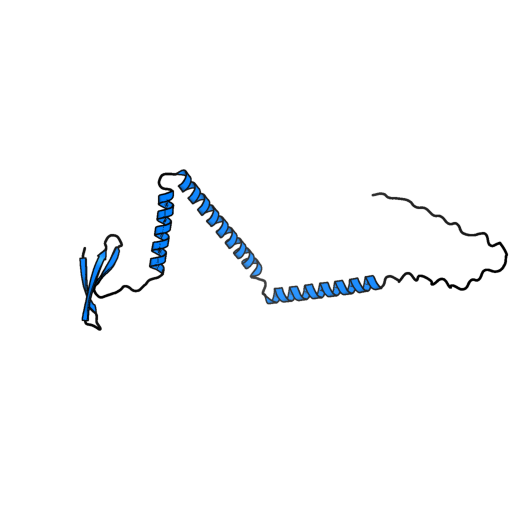.00 90.94 113 ALA A C 1
ATOM 901 O O . ALA A 1 113 ? 28.962 -4.999 -44.001 1.00 90.94 113 ALA A O 1
ATOM 902 N N . MET A 1 114 ? 28.208 -3.899 -42.189 1.00 89.44 114 MET A N 1
ATOM 903 C CA . MET A 1 114 ? 29.480 -3.217 -41.920 1.00 89.44 114 MET A CA 1
ATOM 904 C C . MET A 1 114 ? 30.595 -4.217 -41.608 1.00 89.44 114 MET A C 1
ATOM 906 O O . MET A 1 114 ? 31.698 -4.094 -42.142 1.00 89.44 114 MET A O 1
ATOM 910 N N . PHE A 1 115 ? 30.308 -5.230 -40.788 1.00 89.81 115 PHE A N 1
ATOM 911 C CA . PHE A 1 115 ? 31.271 -6.276 -40.455 1.00 89.81 115 PHE A CA 1
ATOM 912 C C . PHE A 1 115 ? 31.698 -7.068 -41.696 1.00 89.81 115 PHE A C 1
ATOM 914 O O . PHE A 1 115 ? 32.893 -7.249 -41.925 1.00 89.81 115 PHE A O 1
ATOM 921 N N . LEU A 1 116 ? 30.747 -7.481 -42.538 1.00 88.00 116 LEU A N 1
ATOM 922 C CA . LEU A 1 116 ? 31.044 -8.191 -43.783 1.00 88.00 116 LEU A CA 1
ATOM 923 C C . LEU A 1 116 ? 31.911 -7.347 -44.731 1.00 88.00 116 LEU A C 1
ATOM 925 O O . LEU A 1 116 ? 32.888 -7.844 -45.293 1.00 88.00 116 LEU A O 1
ATOM 929 N N . THR A 1 117 ? 31.598 -6.056 -44.855 1.00 89.44 117 THR A N 1
ATOM 930 C CA . THR A 1 117 ? 32.380 -5.102 -45.656 1.00 89.44 117 THR A CA 1
ATOM 931 C C . THR A 1 117 ? 33.813 -4.990 -45.129 1.00 89.44 117 THR A C 1
ATOM 933 O O . THR A 1 117 ? 34.769 -5.125 -45.895 1.00 89.44 117 THR A O 1
ATOM 936 N N . LEU A 1 118 ? 33.984 -4.839 -43.812 1.00 89.94 118 LEU A N 1
ATOM 937 C CA . LEU A 1 118 ? 35.296 -4.792 -43.167 1.00 89.94 118 LEU A CA 1
ATOM 938 C C . LEU A 1 118 ? 36.102 -6.082 -43.394 1.00 89.94 118 LEU A C 1
ATOM 940 O O . LEU A 1 118 ? 37.282 -6.015 -43.738 1.00 89.94 118 LEU A O 1
ATOM 944 N N . MET A 1 119 ? 35.467 -7.251 -43.254 1.00 88.38 119 MET A N 1
ATOM 945 C CA . MET A 1 119 ? 36.107 -8.544 -43.520 1.00 88.38 119 MET A CA 1
ATOM 946 C C . MET A 1 119 ? 36.581 -8.647 -44.973 1.00 88.38 119 MET A C 1
ATOM 948 O O . MET A 1 119 ? 37.715 -9.049 -45.222 1.00 88.38 119 MET A O 1
ATOM 952 N N . SER A 1 120 ? 35.759 -8.222 -45.937 1.00 84.81 120 SER A N 1
ATOM 953 C CA . SER A 1 120 ? 36.141 -8.234 -47.355 1.00 84.81 120 SER A CA 1
ATOM 954 C C . SER A 1 120 ? 37.337 -7.318 -47.661 1.00 84.81 120 SER A C 1
ATOM 956 O O . SER A 1 120 ? 38.228 -7.706 -48.415 1.00 84.81 120 SER A O 1
ATOM 958 N N . SER A 1 121 ? 37.417 -6.151 -47.010 1.00 82.25 121 SER A N 1
ATOM 959 C CA . SER A 1 121 ? 38.535 -5.211 -47.158 1.00 82.25 121 SER A CA 1
ATOM 960 C C . SER A 1 121 ? 39.840 -5.746 -46.552 1.00 82.25 121 SER A C 1
ATOM 962 O O . SER A 1 121 ? 40.909 -5.567 -47.136 1.00 82.25 121 SER A O 1
ATOM 964 N N . LEU A 1 122 ? 39.775 -6.466 -45.425 1.00 82.00 122 LEU A N 1
ATOM 965 C CA . LEU A 1 122 ? 40.949 -7.100 -44.811 1.00 82.00 122 LEU A CA 1
ATOM 966 C C . LEU A 1 122 ? 41.523 -8.237 -45.670 1.00 82.00 122 LEU A C 1
ATOM 968 O O . LEU A 1 122 ? 42.740 -8.422 -45.702 1.00 82.00 122 LEU A O 1
ATOM 972 N N . MET A 1 123 ? 40.664 -8.959 -46.393 1.00 74.38 123 MET A N 1
ATOM 973 C CA . MET A 1 123 ? 41.053 -10.088 -47.248 1.00 74.38 123 MET A CA 1
ATOM 974 C C . MET A 1 123 ? 41.684 -9.672 -48.588 1.00 74.38 123 MET A C 1
ATOM 976 O O . MET A 1 123 ? 42.323 -10.500 -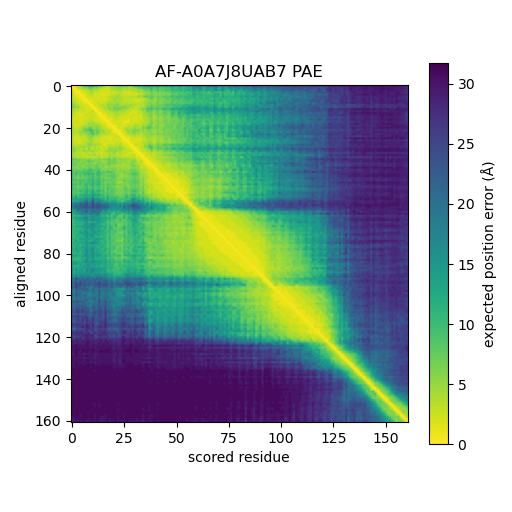49.233 1.00 74.38 123 MET A O 1
ATOM 980 N N . GLN A 1 124 ? 41.539 -8.411 -49.011 1.00 68.62 124 GLN A N 1
ATOM 981 C CA . GLN A 1 124 ? 42.122 -7.883 -50.256 1.00 68.62 124 GLN A CA 1
ATOM 982 C C . GLN A 1 124 ? 43.570 -7.386 -50.106 1.00 68.62 124 GLN A C 1
ATOM 984 O O . GLN A 1 124 ? 44.175 -6.971 -51.096 1.00 68.62 124 GLN A O 1
ATOM 989 N N . LYS A 1 125 ? 44.165 -7.441 -48.904 1.00 64.50 125 LYS A N 1
ATOM 990 C CA . LYS A 1 125 ? 45.607 -7.194 -48.760 1.00 64.50 125 LYS A CA 1
ATOM 991 C C . LYS A 1 125 ? 46.377 -8.290 -49.513 1.00 64.50 125 LYS A C 1
ATOM 993 O O . LYS A 1 125 ? 46.133 -9.471 -49.252 1.00 64.50 125 LYS A O 1
ATOM 998 N N . PRO A 1 126 ? 47.282 -7.942 -50.446 1.00 59.69 126 PRO A N 1
ATOM 999 C CA . PRO A 1 126 ? 48.021 -8.944 -51.198 1.00 59.69 126 PRO A CA 1
ATOM 1000 C C . PRO A 1 126 ? 48.850 -9.779 -50.219 1.00 59.69 126 PRO A C 1
ATOM 1002 O O . PRO A 1 126 ? 49.596 -9.232 -49.409 1.00 59.69 126 PRO A O 1
ATOM 1005 N N . LYS A 1 127 ? 48.697 -11.108 -50.272 1.00 61.38 127 LYS A N 1
ATOM 1006 C CA . LYS A 1 127 ? 49.597 -12.032 -49.573 1.00 61.38 127 LYS A CA 1
ATOM 1007 C C . LYS A 1 127 ? 51.015 -11.716 -50.043 1.00 61.38 127 LYS A C 1
ATOM 1009 O O . LYS A 1 127 ? 51.276 -11.817 -51.241 1.00 61.38 127 LYS A O 1
ATOM 1014 N N . GLU A 1 128 ? 51.907 -11.338 -49.130 1.00 63.88 128 GLU A N 1
ATOM 1015 C CA . GLU A 1 128 ? 53.341 -11.300 -49.416 1.00 63.88 128 GLU A CA 1
ATOM 1016 C C . GLU A 1 128 ? 53.742 -12.675 -49.958 1.00 63.88 128 GLU A C 1
ATOM 1018 O O . GLU A 1 128 ? 53.670 -13.694 -49.268 1.00 63.88 128 GLU A O 1
ATOM 1023 N N . PHE A 1 129 ? 54.066 -12.717 -51.249 1.00 57.69 129 PHE A N 1
ATOM 1024 C CA . PHE A 1 129 ? 54.542 -13.916 -51.913 1.00 57.69 129 PHE A CA 1
ATOM 1025 C C . PHE A 1 129 ? 55.956 -14.185 -51.405 1.00 57.69 129 PHE A C 1
ATOM 1027 O O . PHE A 1 129 ? 56.904 -13.531 -51.832 1.00 57.69 129 PHE A O 1
ATOM 1034 N N . VAL A 1 130 ? 56.092 -15.120 -50.465 1.00 65.56 130 VAL A N 1
ATOM 1035 C CA . VAL A 1 130 ? 57.399 -15.619 -50.031 1.00 65.56 130 VAL A CA 1
ATOM 1036 C C . VAL A 1 130 ? 57.870 -16.633 -51.081 1.00 65.56 130 VAL A C 1
ATOM 1038 O O . VAL A 1 130 ? 57.247 -17.694 -51.202 1.00 65.56 130 VAL A O 1
ATOM 1041 N N . PRO A 1 131 ? 58.925 -16.349 -51.870 1.00 61.97 131 PRO A N 1
ATOM 1042 C CA . PRO A 1 131 ? 59.433 -17.307 -52.842 1.00 61.97 131 PRO A CA 1
ATOM 1043 C C . PRO A 1 131 ? 60.024 -18.511 -52.102 1.00 61.97 131 PRO A C 1
ATOM 1045 O O . PRO A 1 131 ? 60.736 -18.345 -51.112 1.00 61.97 131 PRO A O 1
ATOM 1048 N N . ARG A 1 132 ? 59.765 -19.732 -52.585 1.00 63.38 132 ARG A N 1
ATOM 1049 C CA . ARG A 1 132 ? 60.509 -20.907 -52.116 1.00 63.38 132 ARG A CA 1
ATOM 1050 C C . ARG A 1 132 ? 61.906 -20.876 -52.724 1.00 63.38 132 ARG A C 1
ATOM 1052 O O . ARG A 1 132 ? 62.038 -20.796 -53.942 1.00 63.38 132 ARG A O 1
ATOM 1059 N N . ILE A 1 133 ? 62.927 -20.933 -51.878 1.00 62.53 133 ILE A N 1
ATOM 1060 C CA . ILE A 1 133 ? 64.307 -21.155 -52.312 1.00 62.53 133 ILE A CA 1
ATOM 1061 C C . ILE A 1 133 ? 64.388 -22.607 -52.809 1.00 62.53 133 ILE A C 1
ATOM 1063 O O . ILE A 1 133 ? 63.861 -23.505 -52.157 1.00 62.53 133 ILE A O 1
ATOM 1067 N N . SER A 1 134 ? 64.960 -22.813 -53.996 1.00 55.59 134 SER A N 1
ATOM 1068 C CA . SER A 1 134 ? 65.175 -24.142 -54.582 1.00 55.59 134 SER A CA 1
ATOM 1069 C C . SER A 1 134 ? 66.407 -24.779 -53.940 1.00 55.59 134 SER A C 1
ATOM 1071 O O . SER A 1 134 ? 67.463 -24.152 -53.937 1.00 55.59 134 SER A O 1
ATOM 1073 N N . ASP A 1 135 ? 66.294 -26.014 -53.448 1.00 60.72 135 ASP A N 1
ATOM 1074 C CA . ASP A 1 135 ? 67.369 -26.726 -52.730 1.00 60.72 135 ASP A CA 1
ATOM 1075 C C . ASP A 1 135 ? 68.463 -27.321 -53.649 1.00 60.72 135 ASP A C 1
ATOM 1077 O O . ASP A 1 135 ? 69.341 -28.048 -53.192 1.00 60.72 135 ASP A O 1
ATOM 1081 N N . ASP A 1 136 ? 68.473 -26.966 -54.937 1.00 54.44 136 ASP A N 1
ATOM 1082 C CA . ASP A 1 136 ? 69.391 -27.523 -55.935 1.00 54.44 136 ASP A CA 1
ATOM 1083 C C . ASP A 1 136 ? 70.399 -26.474 -56.431 1.00 54.44 136 ASP A C 1
ATOM 1085 O O . ASP A 1 136 ? 70.330 -26.004 -57.567 1.00 54.44 136 ASP A O 1
ATOM 1089 N N . VAL A 1 137 ? 71.372 -26.109 -55.591 1.00 48.00 137 VAL A N 1
ATOM 1090 C CA . VAL A 1 137 ? 72.639 -25.524 -56.068 1.00 48.00 137 VAL A CA 1
ATOM 1091 C C . VAL A 1 137 ? 73.801 -26.245 -55.389 1.00 48.00 137 VAL A C 1
ATOM 1093 O O . VAL A 1 137 ? 74.345 -25.809 -54.376 1.00 48.00 137 VAL A O 1
ATOM 1096 N N . PHE A 1 138 ? 74.194 -27.373 -55.979 1.00 41.88 138 PHE A N 1
ATOM 1097 C CA . PHE A 1 138 ? 75.530 -27.929 -55.797 1.00 41.88 138 PHE A CA 1
ATOM 1098 C C . PHE A 1 138 ? 76.543 -26.937 -56.385 1.00 41.88 138 PHE A C 1
ATOM 1100 O O . PHE A 1 138 ? 76.629 -26.765 -57.600 1.00 41.88 138 PHE A O 1
ATOM 1107 N N . ILE A 1 139 ? 77.300 -26.268 -55.518 1.00 49.47 139 ILE A N 1
ATOM 1108 C CA . ILE A 1 139 ? 78.437 -25.434 -55.913 1.00 49.47 139 ILE A CA 1
ATOM 1109 C C . ILE A 1 139 ? 79.575 -26.371 -56.336 1.00 49.47 139 ILE A C 1
ATOM 1111 O O . ILE A 1 139 ? 80.161 -27.043 -55.489 1.00 49.47 139 ILE A O 1
ATOM 1115 N N . TYR A 1 140 ? 79.930 -26.365 -57.621 1.00 38.12 140 TYR A N 1
ATOM 1116 C CA . TYR A 1 140 ? 81.292 -26.666 -58.061 1.00 38.12 140 TYR A CA 1
ATOM 1117 C C . TYR A 1 140 ? 81.739 -25.671 -59.140 1.00 38.12 140 TYR A C 1
ATOM 1119 O O . TYR A 1 140 ? 81.150 -25.602 -60.214 1.00 38.12 140 TYR A O 1
ATOM 1127 N N . ASN A 1 141 ? 82.848 -25.000 -58.808 1.00 38.41 141 ASN A N 1
ATOM 1128 C CA . ASN A 1 141 ? 83.785 -24.217 -59.625 1.00 38.41 141 ASN A CA 1
ATOM 1129 C C . ASN A 1 141 ? 83.472 -22.735 -59.913 1.00 38.41 141 ASN A C 1
ATOM 1131 O O . ASN A 1 141 ? 82.694 -22.381 -60.789 1.00 38.41 141 ASN A O 1
ATOM 1135 N N . GLU A 1 142 ? 84.141 -21.895 -59.112 1.00 46.38 142 GLU A N 1
ATOM 1136 C CA . GLU A 1 142 ? 85.200 -20.965 -59.543 1.00 46.38 142 GLU A CA 1
ATOM 1137 C C . GLU A 1 142 ? 84.907 -20.094 -60.775 1.00 46.38 142 GLU A C 1
ATOM 1139 O O . GLU A 1 142 ? 85.220 -20.461 -61.896 1.00 46.38 142 GLU A O 1
ATOM 1144 N N . ASP A 1 143 ? 84.345 -18.906 -60.527 1.00 32.72 143 ASP A N 1
ATOM 1145 C CA . ASP A 1 143 ? 84.938 -17.650 -60.997 1.00 32.72 143 ASP A CA 1
ATOM 1146 C C . ASP A 1 143 ? 84.308 -16.450 -60.267 1.00 32.72 143 ASP A C 1
ATOM 1148 O O . ASP A 1 143 ? 83.099 -16.202 -60.301 1.00 32.72 143 ASP A O 1
ATOM 1152 N N . LEU A 1 144 ? 85.151 -15.689 -59.562 1.00 45.53 144 LEU A N 1
ATOM 1153 C CA . LEU A 1 144 ? 84.801 -14.358 -59.077 1.00 45.53 144 LEU A CA 1
ATOM 1154 C C . LEU A 1 144 ? 84.579 -13.449 -60.291 1.00 45.53 144 LEU A C 1
ATOM 1156 O O . LEU A 1 144 ? 85.487 -13.298 -61.099 1.00 45.53 144 LEU A O 1
ATOM 1160 N N . THR A 1 145 ? 83.430 -12.774 -60.364 1.00 34.97 145 THR A N 1
ATOM 1161 C CA . THR A 1 145 ? 83.284 -11.310 -60.546 1.00 34.97 145 THR A CA 1
ATOM 1162 C C . THR A 1 145 ? 81.920 -10.946 -61.145 1.00 34.97 145 THR A C 1
ATOM 1164 O O . THR A 1 145 ? 81.706 -10.968 -62.348 1.00 34.97 145 THR A O 1
ATOM 1167 N N . CYS A 1 146 ? 81.014 -10.442 -60.311 1.00 36.81 146 CYS A N 1
ATOM 1168 C CA . CYS A 1 146 ? 80.167 -9.319 -60.716 1.00 36.81 146 CYS A CA 1
ATOM 1169 C C . CYS A 1 146 ? 79.929 -8.423 -59.499 1.00 36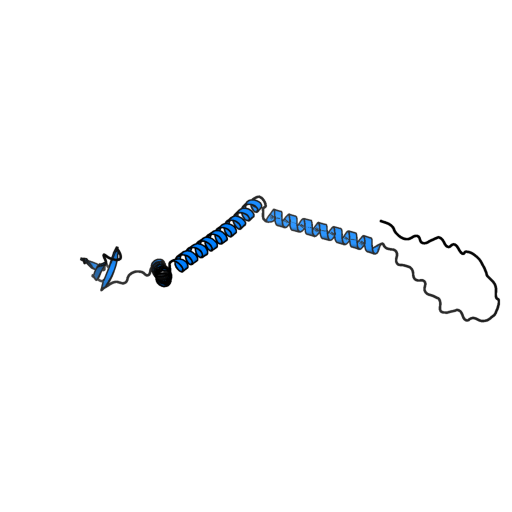.81 146 CYS A C 1
ATOM 1171 O O . CYS A 1 146 ? 78.895 -8.431 -58.833 1.00 36.81 146 CYS A O 1
ATOM 1173 N N . LEU A 1 147 ? 80.974 -7.660 -59.181 1.00 36.28 147 LEU A N 1
ATOM 1174 C CA . LEU A 1 147 ? 80.844 -6.432 -58.420 1.00 36.28 147 LEU A CA 1
ATOM 1175 C C . LEU A 1 147 ? 79.950 -5.460 -59.196 1.00 36.28 147 LEU A C 1
ATOM 1177 O O . LEU A 1 147 ? 80.079 -5.313 -60.410 1.00 36.28 147 LEU A O 1
ATOM 1181 N N . SER A 1 148 ? 79.179 -4.702 -58.421 1.00 37.06 148 SER A N 1
ATOM 1182 C CA . SER A 1 148 ? 78.632 -3.386 -58.750 1.00 37.06 148 SER A CA 1
ATOM 1183 C C . SER A 1 148 ? 77.342 -3.368 -59.587 1.00 37.06 148 SER A C 1
ATOM 1185 O O . SER A 1 148 ? 77.320 -3.619 -60.785 1.00 37.06 148 SER A O 1
ATOM 1187 N N . ASN A 1 149 ? 76.236 -2.950 -58.968 1.00 32.53 149 ASN A N 1
ATOM 1188 C CA . ASN A 1 149 ? 75.858 -1.533 -58.956 1.00 32.53 149 ASN A CA 1
ATOM 1189 C C . ASN A 1 149 ? 74.515 -1.327 -58.245 1.00 32.53 149 ASN A C 1
ATOM 1191 O O . ASN A 1 149 ? 73.574 -2.084 -58.454 1.00 32.53 149 ASN A O 1
ATOM 1195 N N . GLY A 1 150 ? 74.417 -0.257 -57.450 1.00 34.34 150 GLY A N 1
ATOM 1196 C CA . GLY A 1 150 ? 73.118 0.292 -57.050 1.00 34.34 150 GLY A CA 1
ATOM 1197 C C . GLY A 1 150 ? 72.884 0.529 -55.561 1.00 34.34 150 GLY A C 1
ATOM 1198 O O . GLY A 1 150 ? 71.788 0.276 -55.074 1.00 34.34 150 GLY A O 1
ATOM 1199 N N . LEU A 1 151 ? 73.862 1.077 -54.833 1.00 36.88 151 LEU A N 1
ATOM 1200 C CA . LEU A 1 151 ? 73.549 1.864 -53.639 1.00 36.88 151 LEU A CA 1
ATOM 1201 C C . LEU A 1 151 ? 72.634 3.030 -54.044 1.00 36.88 151 LEU A C 1
ATOM 1203 O O . LEU A 1 151 ? 73.062 3.926 -54.763 1.00 36.88 151 LEU A O 1
ATOM 1207 N N . ASN A 1 152 ? 71.408 3.059 -53.526 1.00 34.88 152 ASN A N 1
ATOM 1208 C CA . ASN A 1 152 ? 70.671 4.306 -53.343 1.00 34.88 152 ASN A CA 1
ATOM 1209 C C . ASN A 1 152 ? 69.994 4.306 -51.970 1.00 34.88 152 ASN A C 1
ATOM 1211 O O . ASN A 1 152 ? 68.837 3.934 -51.797 1.00 34.88 152 ASN A O 1
ATOM 1215 N N . ARG A 1 153 ? 70.761 4.775 -50.981 1.00 38.28 153 ARG A N 1
ATOM 1216 C CA . ARG A 1 153 ? 70.245 5.368 -49.745 1.00 38.28 153 ARG A CA 1
ATOM 1217 C C . ARG A 1 153 ? 69.484 6.656 -50.086 1.00 38.28 153 ARG A C 1
ATOM 1219 O O . ARG A 1 153 ? 70.082 7.576 -50.637 1.00 38.28 153 ARG A O 1
ATOM 1226 N N . ARG A 1 154 ? 68.235 6.785 -49.632 1.00 40.91 154 ARG A N 1
ATOM 1227 C CA . ARG A 1 154 ? 67.637 8.062 -49.183 1.00 40.91 154 ARG A CA 1
ATOM 1228 C C . ARG A 1 154 ? 66.815 7.755 -47.928 1.00 40.91 154 ARG A C 1
ATOM 1230 O O . ARG A 1 154 ? 65.879 6.976 -47.993 1.00 40.91 154 ARG A O 1
ATOM 1237 N N . LYS A 1 155 ? 67.409 8.025 -46.764 1.00 40.81 155 LYS A N 1
ATOM 1238 C CA . LYS A 1 155 ? 67.132 9.157 -45.854 1.00 40.81 155 LYS A CA 1
ATOM 1239 C C . LYS A 1 155 ? 65.861 8.948 -45.021 1.00 40.81 155 LYS A C 1
ATOM 1241 O O . LYS A 1 155 ? 64.758 9.231 -45.463 1.00 40.81 155 LYS A O 1
ATOM 1246 N N . VAL A 1 156 ? 66.101 8.471 -43.800 1.00 38.47 156 VAL A N 1
ATOM 1247 C CA . VAL A 1 156 ? 65.261 8.671 -42.618 1.00 38.47 156 VAL A CA 1
ATOM 1248 C C . VAL A 1 156 ? 65.275 10.162 -42.276 1.00 38.47 156 VAL A C 1
ATOM 1250 O O . VAL A 1 156 ? 66.344 10.777 -42.264 1.00 38.47 156 VAL A O 1
ATOM 1253 N N . SER A 1 157 ? 64.107 10.717 -41.984 1.00 41.97 157 SER A N 1
ATOM 1254 C CA . SER A 1 157 ? 63.955 11.894 -41.131 1.00 41.97 157 SER A CA 1
ATOM 1255 C C . SER A 1 157 ? 62.771 11.644 -40.201 1.00 41.97 157 SER A C 1
ATOM 1257 O O . SER A 1 157 ? 61.671 11.348 -40.668 1.00 41.97 157 SER A O 1
ATOM 1259 N N . GLU A 1 158 ? 63.073 11.700 -38.908 1.00 39.47 158 GLU A N 1
ATOM 1260 C CA . GLU A 1 158 ? 62.175 11.637 -37.757 1.00 39.47 158 GLU A CA 1
ATOM 1261 C C . GLU A 1 158 ? 61.208 12.833 -37.688 1.00 39.47 158 GLU A C 1
ATOM 1263 O O . GLU A 1 158 ? 61.469 13.895 -38.251 1.00 39.47 158 GLU A O 1
ATOM 1268 N N . GLU A 1 159 ? 60.097 12.572 -36.988 1.00 39.94 159 GLU A N 1
ATOM 1269 C CA . GLU A 1 159 ? 59.228 13.430 -36.161 1.00 39.94 159 GLU A CA 1
ATOM 1270 C C . GLU A 1 159 ? 59.250 14.956 -36.333 1.00 39.94 159 GLU A C 1
ATOM 1272 O O . GLU A 1 159 ? 60.284 15.598 -36.174 1.00 39.94 159 GLU A O 1
ATOM 1277 N N . SER A 1 160 ? 58.058 15.570 -36.407 1.00 41.09 160 SER A N 1
ATOM 1278 C CA . SER A 1 160 ? 57.561 16.439 -35.316 1.00 41.09 160 SER A CA 1
ATOM 1279 C C . SER A 1 160 ? 56.087 16.856 -35.489 1.00 41.09 160 SER A C 1
ATOM 1281 O O . SER A 1 160 ? 55.696 17.306 -36.562 1.00 41.09 160 SER A O 1
ATOM 1283 N N . SER A 1 161 ? 55.366 16.772 -34.358 1.00 42.69 161 SER A N 1
ATOM 1284 C CA . SER A 1 161 ? 54.146 17.500 -33.936 1.00 42.69 161 SER A CA 1
ATOM 1285 C C . SER A 1 161 ? 52.780 17.168 -34.540 1.00 42.69 161 SER A C 1
ATOM 1287 O O . SER A 1 161 ? 52.556 17.372 -35.748 1.00 42.69 161 SER A O 1
#

InterPro domains:
  IPR007590 Saf4/Yju2 protein [PF04502] (3-114)
  IPR007590 Saf4/Yju2 protein [PTHR12111] (3-113)

pLDDT: mean 79.42, std 19.62, range [32.53, 98.06]

Organism: NCBI:txid34286